Protein AF-A0A6C7H689-F1 (afdb_monomer)

Organism: Escherichia coli (NCBI:txid562)

pLDDT: mean 91.84, std 11.39, range [43.69, 98.88]

Radius of gyration: 20.82 Å; Cα contacts (8 Å, |Δi|>4): 169; chains: 1; bounding box: 45×36×57 Å

Solvent-accessible surface area (backbone atoms only — not comparable to full-atom values): 8988 Å² total; per-residue (Å²): 142,84,80,57,59,48,49,37,59,80,64,59,94,84,29,71,71,56,72,71,43,99,66,85,77,85,86,65,100,48,61,68,52,30,51,35,73,66,22,36,55,54,28,22,53,51,16,34,53,49,37,53,53,37,27,76,72,67,77,40,65,78,100,54,73,74,61,88,84,73,71,84,46,79,34,46,19,37,69,24,36,42,48,33,51,49,25,24,46,47,32,40,40,67,94,47,96,69,71,74,44,51,57,86,62,68,77,41,80,35,74,95,70,44,96,64,87,84,73,85,47,68,69,56,51,54,53,52,51,54,52,52,52,58,54,48,74,74,48,91,50,68,79,74,62,72,81,115

Nearest PDB structures (foldseek):
  6rmr-assembly1_B  TM=9.430E-01  e=1.994E-19  Escherichia coli K-12
  1nt4-assembly2_B  TM=9.427E-01  e=1.994E-19  Escherichia coli
  6rmr-assembly1_A  TM=9.416E-01  e=3.157E-19  Escherichia coli K-12
  3ntl-assembly1_B  TM=9.299E-01  e=5.700E-19  Enterobacter cloacae
  7z3v-assembly1_A  TM=9.386E-01  e=6.637E-10  Escherichia coli

Mean predicted aligned error: 5.9 Å

Foldseek 3Di:
DDDFFDFAALADDPRVVCVVDPDDDDDDPDDHPAQDPVSLVVLLVVLQVVLVVCCVVVLAPPPDARDPPSDAAEFWQENRGLSSSVSSCCSNGPPDDHDHDYDPDHPDGDPVRDPDDPDPDPVVVVVVVVVVVVVVVVDPCPVVPVPD

Secondary structure (DSSP, 8-state):
-----SB--S--SS-HHHHT-SSPPPP-SS-TTSBPHHHHHHHHHHHHHHHHHHHHTTSS-TTSPPPTTS--EE--SSHHHHHHHHHHHHHHSTT----EE--SSTTS--GGG--------HHHHHHHHHHHHHHHTTS--HHHHTT-

Sequence (148 aa):
MSRHNLRAPLANNGSVLEQSTPNQWSEWDVPGGQLTTKGGVLEIYMGHYMREWLAELGMVTSGECPTPDTVYTYANSLQRTVATAQFFITGAFPGCDIPVHHQEKMGTMDPTFNPVITDDSAAFSQKAVQAMEKERSQMQLDEALLQS

InterPro domains:
  IPR000560 Histidine phosphatase superfamily, clade-2 [PF00328] (1-123)
  IPR000560 Histidine phosphatase superfamily, clade-2 [cd07061] (1-104)
  IPR029033 Histidine phosphatase superfamily [G3DSA:3.40.50.1240] (1-148)
  IPR029033 Histidine phosphatase superfamily [SSF53254] (1-143)

Structure (mmCIF, N/CA/C/O backbone):
data_AF-A0A6C7H689-F1
#
_entry.id   AF-A0A6C7H689-F1
#
loop_
_atom_site.group_PDB
_atom_site.id
_atom_site.type_symbol
_atom_site.label_atom_id
_atom_site.label_alt_id
_atom_site.label_comp_id
_atom_site.label_asym_id
_atom_site.label_entity_id
_atom_site.label_seq_id
_atom_site.pdbx_PDB_ins_code
_atom_site.Cartn_x
_atom_site.Cartn_y
_atom_site.Cartn_z
_atom_site.occupancy
_atom_site.B_iso_or_equiv
_atom_site.auth_seq_id
_atom_site.auth_comp_id
_atom_site.auth_asym_id
_atom_site.auth_atom_id
_atom_site.pdbx_PDB_model_num
ATOM 1 N N . MET A 1 1 ? 1.686 -10.166 -1.171 1.00 92.50 1 MET A N 1
ATOM 2 C CA . MET A 1 1 ? 0.771 -9.353 -0.337 1.00 92.50 1 MET A CA 1
ATOM 3 C C . MET A 1 1 ? 1.609 -8.265 0.313 1.00 92.50 1 MET A C 1
ATOM 5 O O . MET A 1 1 ? 2.606 -8.615 0.930 1.00 92.50 1 MET A O 1
ATOM 9 N N . SER A 1 2 ? 1.252 -6.990 0.150 1.00 97.31 2 SER A N 1
ATOM 10 C CA . SER A 1 2 ? 1.967 -5.866 0.764 1.00 97.31 2 SER A CA 1
ATOM 11 C C . SER A 1 2 ? 1.038 -5.025 1.642 1.00 97.31 2 SER A C 1
ATOM 13 O O . SER A 1 2 ? -0.137 -4.837 1.324 1.00 97.31 2 SER A O 1
ATOM 15 N N . ARG A 1 3 ? 1.569 -4.504 2.750 1.00 97.81 3 ARG A N 1
ATOM 16 C CA . ARG A 1 3 ? 0.928 -3.422 3.506 1.00 97.81 3 ARG A CA 1
ATOM 17 C C . ARG A 1 3 ? 1.342 -2.095 2.870 1.00 97.81 3 ARG A C 1
ATOM 19 O O . ARG A 1 3 ? 2.465 -1.962 2.409 1.00 97.81 3 ARG A O 1
ATOM 26 N N . HIS A 1 4 ? 0.468 -1.091 2.914 1.00 97.88 4 HIS A N 1
ATOM 27 C CA . HIS A 1 4 ? 0.862 0.272 2.548 1.00 97.88 4 HIS A CA 1
ATOM 28 C C . HIS A 1 4 ? 2.078 0.751 3.372 1.00 97.88 4 HIS A C 1
ATOM 30 O O . HIS A 1 4 ? 2.226 0.384 4.545 1.00 97.88 4 HIS A O 1
ATOM 36 N N . ASN A 1 5 ? 2.897 1.625 2.789 1.00 98.44 5 ASN A N 1
ATOM 37 C CA . ASN A 1 5 ? 4.074 2.189 3.455 1.00 98.44 5 ASN A CA 1
ATOM 38 C C . ASN A 1 5 ? 3.684 3.340 4.421 1.00 98.44 5 ASN A C 1
ATOM 40 O O . ASN A 1 5 ? 2.521 3.461 4.839 1.00 98.44 5 ASN A O 1
ATOM 44 N N . LEU A 1 6 ? 4.659 4.162 4.823 1.00 98.31 6 LEU A N 1
ATOM 45 C CA . LEU A 1 6 ? 4.535 5.222 5.824 1.00 98.31 6 LEU A CA 1
ATOM 46 C C . LEU A 1 6 ? 3.409 6.209 5.492 1.00 98.31 6 LEU A C 1
ATOM 48 O O . LEU A 1 6 ? 3.413 6.873 4.456 1.00 98.31 6 LEU A O 1
ATOM 52 N N . ARG A 1 7 ? 2.476 6.348 6.432 1.00 97.19 7 ARG A N 1
ATOM 53 C CA . ARG A 1 7 ? 1.309 7.224 6.329 1.00 97.19 7 ARG A CA 1
ATOM 54 C C . ARG A 1 7 ? 1.175 8.113 7.554 1.00 97.19 7 ARG A C 1
ATOM 56 O O . ARG A 1 7 ? 1.631 7.728 8.633 1.00 97.19 7 ARG A O 1
ATOM 63 N N . ALA A 1 8 ? 0.455 9.219 7.404 1.00 95.12 8 ALA A N 1
ATOM 64 C CA . ALA A 1 8 ? -0.007 9.980 8.553 1.00 95.12 8 ALA A CA 1
ATOM 65 C C . ALA A 1 8 ? -0.925 9.110 9.449 1.00 95.12 8 ALA A C 1
ATOM 67 O O . ALA A 1 8 ? -1.604 8.181 8.963 1.00 95.12 8 ALA A O 1
ATOM 68 N N . PRO A 1 9 ? -0.960 9.371 10.768 1.00 91.75 9 PRO A N 1
ATOM 69 C CA . PRO A 1 9 ? -1.911 8.755 11.685 1.00 91.75 9 PRO A CA 1
ATOM 70 C C . PRO A 1 9 ? -3.361 8.909 11.207 1.00 91.75 9 PRO A C 1
ATOM 72 O O . PRO A 1 9 ? -3.692 9.822 10.460 1.00 91.75 9 PRO A O 1
ATOM 75 N N . LEU A 1 10 ? -4.239 8.011 11.660 1.00 82.69 10 LEU A N 1
ATOM 76 C CA . LEU A 1 10 ? -5.699 8.173 11.522 1.00 82.69 10 LEU A CA 1
ATOM 77 C C . LEU A 1 10 ? -6.281 9.007 12.684 1.00 82.69 10 LEU A C 1
ATOM 79 O O . LEU A 1 10 ? -7.486 9.030 12.897 1.00 82.69 10 LEU A O 1
ATOM 83 N N . ALA A 1 11 ? -5.394 9.589 13.490 1.00 66.25 11 ALA A N 1
ATOM 84 C CA . ALA A 1 11 ? -5.651 10.186 14.786 1.00 66.25 11 ALA A CA 1
ATOM 85 C C . ALA A 1 11 ? -5.749 11.704 14.651 1.00 66.25 11 ALA A C 1
ATOM 87 O O . ALA A 1 11 ? -4.811 12.428 14.972 1.00 66.25 11 ALA A O 1
ATOM 88 N N . ASN A 1 12 ? -6.849 12.183 14.091 1.00 64.25 12 ASN A N 1
ATOM 89 C CA . ASN A 1 12 ? -7.087 13.604 13.887 1.00 64.25 12 ASN A C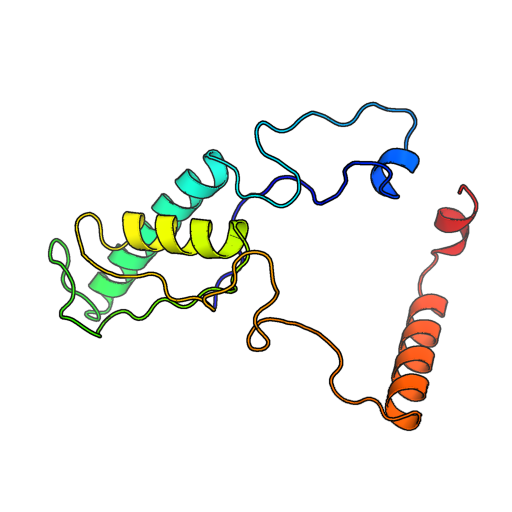A 1
ATOM 90 C C . ASN A 1 12 ? -8.575 13.931 14.081 1.00 64.25 12 ASN A C 1
ATOM 92 O O . ASN A 1 12 ? -9.425 13.052 13.942 1.00 64.25 12 ASN A O 1
ATOM 96 N N . ASN A 1 13 ? -8.875 15.197 14.392 1.00 58.69 13 ASN A N 1
ATOM 97 C CA . ASN A 1 13 ? -10.223 15.779 14.466 1.00 58.69 13 ASN A CA 1
ATOM 98 C C . ASN A 1 13 ? -11.165 15.136 15.506 1.00 58.69 13 ASN A C 1
ATOM 100 O O . ASN A 1 13 ? -12.266 14.696 15.173 1.00 58.69 13 ASN A O 1
ATOM 104 N N . GLY A 1 14 ? -10.755 15.092 16.770 1.00 63.47 14 GLY A N 1
ATOM 105 C CA . GLY A 1 14 ? -11.552 14.601 17.896 1.00 63.47 14 GLY A CA 1
ATOM 106 C C . GLY A 1 14 ? -11.350 13.120 18.217 1.00 63.47 14 GLY A C 1
ATOM 107 O O . GLY A 1 14 ? -12.125 12.551 18.985 1.00 63.47 14 GLY A O 1
ATOM 108 N N . SER A 1 15 ? -10.326 12.479 17.645 1.00 72.62 15 SER A N 1
ATOM 109 C CA . SER A 1 15 ? -10.010 11.074 17.931 1.00 72.62 15 SER A CA 1
ATOM 110 C C . SER A 1 15 ? -9.642 10.855 19.407 1.00 72.62 15 SER A C 1
ATOM 112 O O . SER A 1 15 ? -9.117 11.755 20.058 1.00 72.62 15 SER A O 1
ATOM 114 N N . VAL A 1 16 ? -9.835 9.636 19.925 1.00 78.88 16 VAL A N 1
ATOM 115 C CA . VAL A 1 16 ? -9.443 9.274 21.305 1.00 78.88 16 VAL A CA 1
ATOM 116 C C . VAL A 1 16 ? -7.980 9.624 21.585 1.00 78.88 16 VAL A C 1
ATOM 118 O O . VAL A 1 16 ? -7.665 10.122 22.658 1.00 78.88 16 VAL A O 1
ATOM 121 N N . LEU A 1 17 ? -7.088 9.439 20.607 1.00 75.31 17 LEU A N 1
ATOM 122 C CA . LEU A 1 17 ? -5.665 9.765 20.740 1.00 75.31 17 LEU A CA 1
ATOM 123 C C . LEU A 1 17 ? -5.407 11.260 20.970 1.00 75.31 17 LEU A C 1
ATOM 125 O O . LEU A 1 17 ? -4.512 11.607 21.734 1.00 75.31 17 LEU A O 1
ATOM 129 N N . GLU A 1 18 ? -6.201 12.140 20.360 1.00 76.31 18 GLU A N 1
ATOM 130 C CA . GLU A 1 18 ? -6.128 13.584 20.610 1.00 76.31 18 GLU A CA 1
ATOM 131 C C . GLU A 1 18 ? -6.545 13.920 22.046 1.00 76.31 18 GLU A C 1
ATOM 133 O O . GLU A 1 18 ? -5.920 14.752 22.688 1.00 76.31 18 GLU A O 1
ATOM 138 N N . GLN A 1 19 ? -7.547 13.215 22.574 1.00 82.31 19 GLN A N 1
ATOM 139 C CA . GLN A 1 19 ? -8.067 13.418 23.931 1.00 82.31 19 GLN A CA 1
ATOM 140 C C . GLN A 1 19 ? -7.218 12.735 25.016 1.00 82.31 19 GLN A C 1
ATOM 142 O O . GLN A 1 19 ? -7.331 13.063 26.191 1.00 82.31 19 GLN A O 1
ATOM 147 N N . SER A 1 20 ? -6.356 11.790 24.634 1.00 86.06 20 SER A N 1
ATOM 148 C CA . SER A 1 20 ? -5.581 10.960 25.570 1.00 86.06 20 SER A CA 1
ATOM 149 C C . SER A 1 20 ? -4.389 11.688 26.202 1.00 86.06 20 SER A C 1
ATOM 151 O O . SER A 1 20 ? -3.673 11.110 27.018 1.00 86.06 20 SER A O 1
ATOM 153 N N . THR A 1 21 ? -4.103 12.928 25.804 1.00 83.88 21 THR A N 1
ATOM 154 C CA . THR A 1 21 ? -2.971 13.694 26.327 1.00 83.88 21 THR A CA 1
ATOM 155 C C . THR A 1 21 ? -3.250 15.196 26.267 1.00 83.88 21 THR A C 1
ATOM 157 O O . THR A 1 21 ? -3.866 15.655 25.310 1.00 83.88 21 THR A O 1
ATOM 160 N N . PRO A 1 22 ? -2.772 15.995 27.241 1.00 85.06 22 PRO A N 1
ATOM 161 C CA . PRO A 1 22 ? -2.839 17.455 27.151 1.00 85.06 22 PRO A CA 1
ATOM 162 C C . PRO A 1 22 ? -1.820 18.044 26.157 1.00 85.06 22 PRO A C 1
ATOM 164 O O . PRO A 1 22 ? -1.813 19.253 25.927 1.00 85.06 22 PRO A O 1
ATOM 167 N N . ASN A 1 23 ? -0.922 17.220 25.605 1.00 87.81 23 ASN A N 1
ATOM 168 C CA . ASN A 1 23 ? 0.116 17.660 24.679 1.00 87.81 23 ASN A CA 1
ATOM 169 C C . ASN A 1 23 ? -0.428 17.848 23.258 1.00 87.81 23 ASN A C 1
ATOM 171 O O . ASN A 1 23 ? -1.317 17.128 22.812 1.00 87.81 23 ASN A O 1
ATOM 175 N N . GLN A 1 24 ? 0.181 18.767 22.509 1.00 85.56 24 GLN A N 1
ATOM 176 C CA . GLN A 1 24 ? -0.095 18.913 21.081 1.00 85.56 24 GLN A CA 1
ATOM 177 C C . GLN A 1 24 ? 0.625 17.826 20.277 1.00 85.56 24 GLN A C 1
ATOM 179 O O . GLN A 1 24 ? 1.831 17.616 20.427 1.00 85.56 24 GLN A O 1
ATOM 184 N N . TRP A 1 25 ? -0.115 17.150 19.398 1.00 87.44 25 TRP A N 1
ATOM 185 C CA . TRP A 1 25 ? 0.448 16.198 18.447 1.00 87.44 25 TRP A CA 1
ATOM 186 C C . TRP A 1 25 ? 1.191 16.926 17.327 1.00 87.44 25 TRP A C 1
ATOM 188 O O . TRP A 1 25 ? 0.747 17.967 16.851 1.00 87.44 25 TRP A O 1
ATOM 198 N N . SER A 1 26 ? 2.315 16.361 16.880 1.00 89.44 26 SER A N 1
ATOM 199 C CA . SER A 1 26 ? 3.046 16.903 15.734 1.00 89.44 26 SER A CA 1
ATOM 200 C C . SER A 1 26 ? 2.195 16.856 14.468 1.00 89.44 26 SER A C 1
ATOM 202 O O . SER A 1 26 ? 1.579 15.832 14.157 1.00 89.44 26 SER A O 1
ATOM 204 N N . GLU A 1 27 ? 2.207 17.956 13.722 1.00 90.25 27 GLU A N 1
ATOM 205 C CA . GLU A 1 27 ? 1.523 18.049 12.439 1.00 90.25 27 GLU A CA 1
ATOM 206 C C . GLU A 1 27 ? 2.226 17.211 11.364 1.00 90.25 27 GLU A C 1
ATOM 208 O O . GLU A 1 27 ? 3.445 17.016 11.382 1.00 90.25 27 GLU A O 1
ATOM 213 N N . TRP A 1 28 ? 1.431 16.718 10.416 1.00 93.0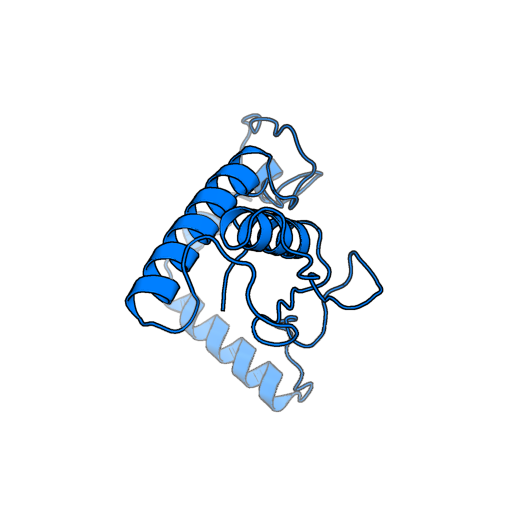0 28 TRP A N 1
ATOM 214 C CA . TRP A 1 28 ? 1.899 16.000 9.234 1.00 93.00 28 TRP A CA 1
ATOM 215 C C . TRP A 1 28 ? 1.605 16.835 7.991 1.00 93.00 28 TRP A C 1
ATOM 217 O O . TRP A 1 28 ? 0.601 17.538 7.922 1.00 93.00 28 TRP A O 1
ATOM 227 N N . ASP A 1 29 ? 2.468 16.718 6.989 1.00 94.50 29 ASP A N 1
ATOM 228 C CA . ASP A 1 29 ? 2.374 17.418 5.704 1.00 94.50 29 ASP A CA 1
ATOM 229 C C . ASP A 1 29 ? 1.260 16.882 4.787 1.00 94.50 29 ASP A C 1
ATOM 231 O O . ASP A 1 29 ? 0.960 17.479 3.753 1.00 94.50 29 ASP A O 1
ATOM 235 N N . VAL A 1 30 ? 0.633 15.765 5.164 1.00 95.38 30 VAL A N 1
ATOM 236 C CA . VAL A 1 30 ? -0.467 15.125 4.436 1.00 95.38 30 VAL A CA 1
ATOM 237 C C . VAL A 1 30 ? -1.673 14.883 5.350 1.00 95.38 30 VAL A C 1
ATOM 239 O O . VAL A 1 30 ? -1.504 14.680 6.557 1.00 95.38 30 VAL A O 1
ATOM 242 N N . PRO A 1 31 ? -2.902 14.833 4.799 1.00 93.19 31 PRO A N 1
ATOM 243 C CA . PRO A 1 31 ? -4.091 14.493 5.573 1.00 93.19 31 PRO A CA 1
ATOM 244 C C . PRO A 1 31 ? -3.996 13.126 6.261 1.00 93.19 31 PRO A C 1
ATOM 246 O O . PRO A 1 31 ? -3.342 12.197 5.775 1.00 93.19 31 PRO A O 1
ATOM 249 N N . GLY A 1 32 ? -4.725 12.978 7.370 1.00 91.50 32 GLY A N 1
ATOM 250 C CA . GLY A 1 32 ? -4.761 11.741 8.149 1.00 91.50 32 GLY A CA 1
ATOM 251 C C . GLY A 1 32 ? -5.046 10.501 7.297 1.00 91.50 32 GLY A C 1
ATOM 252 O O . GLY A 1 32 ? -5.938 10.480 6.447 1.00 91.50 32 GLY A O 1
ATOM 253 N N . GLY A 1 33 ? -4.257 9.450 7.513 1.00 93.06 33 GLY A N 1
ATOM 254 C CA . GLY A 1 33 ? -4.385 8.187 6.791 1.00 93.06 33 GLY A CA 1
ATOM 255 C C . GLY A 1 33 ? -3.867 8.170 5.350 1.00 93.06 33 GLY A C 1
ATOM 256 O O . GLY A 1 33 ? -3.953 7.101 4.733 1.00 93.06 33 GLY A O 1
ATOM 257 N N . GLN A 1 34 ? -3.339 9.277 4.818 1.00 96.94 34 GLN A N 1
ATOM 258 C CA . GLN A 1 34 ? -2.691 9.315 3.503 1.00 96.94 34 GLN A CA 1
ATOM 259 C C . GLN A 1 34 ? -1.209 8.939 3.578 1.00 96.94 34 GLN A C 1
ATOM 261 O O . GLN A 1 34 ? -0.560 9.100 4.615 1.00 96.94 34 GLN A O 1
ATOM 266 N N . LEU A 1 35 ? -0.685 8.404 2.473 1.00 98.38 35 LEU A N 1
ATOM 267 C CA . LEU A 1 35 ? 0.739 8.102 2.327 1.00 98.38 35 LEU A CA 1
ATOM 268 C C . LEU A 1 35 ? 1.556 9.399 2.334 1.00 98.38 35 LEU A C 1
ATOM 270 O O . LEU A 1 35 ? 1.171 10.367 1.682 1.00 98.38 35 LEU A O 1
ATOM 274 N N . THR A 1 36 ? 2.691 9.407 3.030 1.00 98.44 36 THR A N 1
ATOM 275 C CA . THR A 1 36 ? 3.615 10.549 2.995 1.00 98.44 36 THR A CA 1
ATOM 276 C C . THR A 1 36 ? 4.537 10.471 1.779 1.00 98.44 36 THR A C 1
ATOM 278 O O . THR A 1 36 ? 4.783 9.388 1.240 1.00 98.44 36 THR A O 1
ATOM 281 N N . THR A 1 37 ? 5.144 11.597 1.398 1.00 98.38 37 THR A N 1
ATOM 282 C CA . THR A 1 37 ? 6.187 11.630 0.354 1.00 98.38 37 THR A CA 1
ATOM 283 C C . THR A 1 37 ? 7.345 10.688 0.689 1.00 98.38 37 THR A C 1
ATOM 285 O O . THR A 1 37 ? 7.798 9.918 -0.157 1.00 98.38 37 THR A O 1
ATOM 288 N N . LYS A 1 38 ? 7.785 10.672 1.956 1.00 98.56 38 LYS A N 1
ATOM 289 C CA . LYS A 1 38 ? 8.816 9.737 2.428 1.00 98.56 38 LYS A CA 1
ATOM 290 C C . LYS A 1 38 ? 8.365 8.278 2.306 1.00 98.56 38 LYS A C 1
ATOM 292 O O . LYS A 1 38 ? 9.180 7.433 1.954 1.00 98.56 38 LYS A O 1
ATOM 297 N N . GLY A 1 39 ? 7.091 7.984 2.565 1.00 98.69 39 GLY A N 1
ATOM 298 C CA . GLY A 1 39 ? 6.511 6.659 2.339 1.00 98.69 39 GLY A CA 1
ATOM 299 C C . GLY A 1 39 ? 6.609 6.218 0.881 1.00 98.69 39 GLY A C 1
ATOM 300 O O . GLY A 1 39 ? 6.948 5.067 0.628 1.00 98.69 39 GLY A O 1
ATOM 301 N N . GLY A 1 40 ? 6.400 7.137 -0.065 1.00 98.81 40 GLY A N 1
ATOM 302 C CA . GLY A 1 40 ? 6.624 6.880 -1.488 1.00 98.81 40 GLY A CA 1
ATOM 303 C C . GLY A 1 40 ? 8.085 6.575 -1.826 1.00 98.81 40 GLY A C 1
ATOM 304 O O . GLY A 1 40 ? 8.365 5.581 -2.486 1.00 98.81 40 GLY A O 1
ATOM 305 N N . VAL A 1 41 ? 9.030 7.367 -1.308 1.00 98.75 41 VAL A N 1
ATOM 306 C CA . VAL A 1 41 ? 10.476 7.132 -1.512 1.00 98.75 41 VAL A CA 1
ATOM 307 C C . VAL A 1 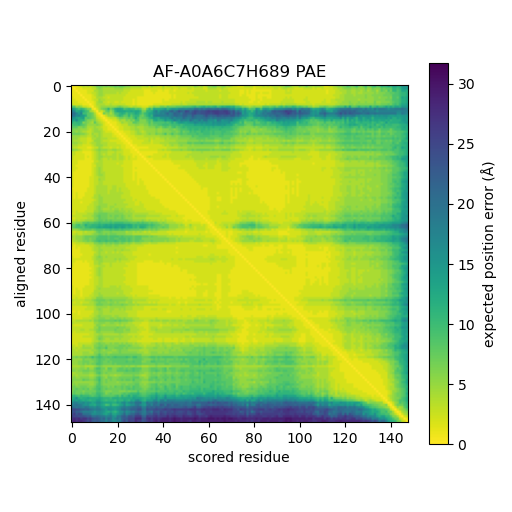41 ? 10.915 5.773 -0.961 1.00 98.75 41 VAL A C 1
ATOM 309 O O . VAL A 1 41 ? 11.635 5.039 -1.633 1.00 98.75 41 VAL A O 1
ATOM 312 N N . LEU A 1 42 ? 10.464 5.416 0.245 1.00 98.81 42 LEU A N 1
ATOM 313 C CA . LEU A 1 42 ? 10.749 4.104 0.831 1.00 98.81 42 LEU A CA 1
ATOM 314 C C . LEU A 1 42 ? 10.196 2.971 -0.040 1.00 98.81 42 LEU A C 1
ATOM 316 O O . LEU A 1 42 ? 10.858 1.952 -0.208 1.00 98.81 42 LEU A O 1
ATOM 320 N N . GLU A 1 43 ? 9.012 3.155 -0.618 1.00 98.88 43 GLU A N 1
ATOM 321 C CA . GLU A 1 43 ? 8.396 2.146 -1.475 1.00 98.88 43 GLU A CA 1
ATOM 322 C C . GLU A 1 43 ? 9.082 2.017 -2.841 1.00 98.88 43 GLU A C 1
ATOM 324 O O . GLU A 1 43 ? 9.174 0.909 -3.363 1.00 98.88 43 GLU A O 1
ATOM 329 N N . ILE A 1 44 ? 9.644 3.100 -3.388 1.00 98.81 44 ILE A N 1
ATOM 330 C CA . ILE A 1 44 ? 10.511 3.025 -4.575 1.00 98.81 44 ILE A CA 1
ATOM 331 C C . ILE A 1 44 ? 11.704 2.107 -4.295 1.00 98.81 44 ILE A C 1
ATOM 333 O O . ILE A 1 44 ? 12.007 1.240 -5.112 1.00 98.81 44 ILE A O 1
ATOM 337 N N . TYR A 1 45 ? 12.362 2.258 -3.139 1.00 98.75 45 TYR A N 1
ATOM 338 C CA . TYR A 1 45 ? 13.482 1.387 -2.771 1.00 98.75 45 TYR A CA 1
ATOM 339 C C . TYR A 1 45 ? 13.050 -0.071 -2.617 1.00 98.75 45 TYR A C 1
ATOM 341 O O . TYR A 1 45 ? 13.756 -0.964 -3.081 1.00 98.75 45 TYR A O 1
ATOM 349 N N . MET A 1 46 ? 11.874 -0.317 -2.031 1.00 98.81 46 MET A N 1
ATOM 350 C CA . MET A 1 46 ? 11.310 -1.667 -1.956 1.00 98.81 46 MET A CA 1
ATOM 351 C C . MET A 1 46 ? 11.030 -2.247 -3.347 1.00 98.81 46 MET A C 1
ATOM 353 O O . MET A 1 46 ? 11.370 -3.399 -3.601 1.00 98.81 46 MET A O 1
ATOM 357 N N . GLY A 1 47 ? 10.454 -1.457 -4.257 1.00 98.44 47 GLY A N 1
ATOM 358 C CA . GLY A 1 47 ? 10.218 -1.857 -5.644 1.00 98.44 47 GLY A CA 1
ATOM 359 C C . GLY A 1 47 ? 11.516 -2.197 -6.374 1.00 98.44 47 GLY A C 1
ATOM 360 O O . GLY A 1 47 ? 11.620 -3.257 -6.988 1.00 98.44 47 GLY A O 1
ATOM 361 N N . HIS A 1 48 ? 12.528 -1.340 -6.248 1.00 98.44 48 HIS A N 1
ATOM 362 C CA . HIS A 1 48 ? 13.840 -1.551 -6.855 1.00 98.44 48 HIS A CA 1
ATOM 363 C C . HIS A 1 48 ? 14.506 -2.838 -6.350 1.00 98.44 48 HIS A C 1
ATOM 365 O O . HIS A 1 48 ? 14.888 -3.681 -7.158 1.00 98.44 48 HIS A O 1
ATOM 371 N N . TYR A 1 49 ? 14.543 -3.041 -5.029 1.00 98.38 49 TYR A N 1
ATOM 372 C CA . TYR A 1 49 ? 15.055 -4.276 -4.432 1.00 98.38 49 TYR A CA 1
ATOM 373 C C . TYR A 1 49 ? 14.315 -5.515 -4.956 1.00 98.38 49 TYR A C 1
ATOM 375 O O . TYR A 1 49 ? 14.933 -6.500 -5.359 1.00 98.38 49 TYR A O 1
ATOM 383 N N . MET A 1 50 ? 12.980 -5.459 -5.002 1.00 98.25 50 MET A N 1
ATOM 384 C CA . MET A 1 50 ? 12.178 -6.568 -5.514 1.00 98.25 50 MET A CA 1
ATOM 385 C C . MET A 1 50 ? 12.463 -6.845 -6.990 1.00 98.25 50 MET A C 1
ATOM 387 O O . MET A 1 50 ? 12.491 -8.007 -7.387 1.00 98.25 50 MET A O 1
ATOM 391 N N . ARG A 1 51 ? 12.707 -5.815 -7.806 1.00 97.88 51 ARG A N 1
ATOM 392 C CA . ARG A 1 51 ? 13.097 -5.991 -9.208 1.00 97.88 51 ARG A CA 1
ATOM 393 C C . ARG A 1 51 ? 14.427 -6.720 -9.348 1.00 97.88 51 ARG A C 1
ATOM 395 O O . ARG A 1 51 ? 14.507 -7.636 -10.164 1.00 97.88 51 ARG A O 1
ATOM 402 N N . GLU A 1 52 ? 15.442 -6.320 -8.588 1.00 98.00 52 GLU A N 1
ATOM 403 C CA . GLU A 1 52 ? 16.748 -6.987 -8.612 1.00 98.00 52 GLU A CA 1
ATOM 404 C C . GLU A 1 52 ? 16.604 -8.458 -8.221 1.00 98.00 52 GLU A C 1
ATOM 406 O O . GLU A 1 52 ? 17.022 -9.341 -8.968 1.00 98.00 52 GLU A O 1
ATOM 411 N N . TRP A 1 53 ? 15.890 -8.727 -7.128 1.00 98.12 53 TRP A N 1
ATOM 412 C CA . TRP A 1 53 ? 15.657 -10.088 -6.657 1.00 98.12 53 TRP A CA 1
ATOM 413 C C . TRP A 1 53 ? 14.876 -10.954 -7.663 1.00 98.12 53 TRP A C 1
ATOM 415 O O . TRP A 1 53 ? 15.234 -12.104 -7.916 1.00 98.12 53 TRP A O 1
ATOM 425 N N . LEU A 1 54 ? 13.831 -10.411 -8.298 1.00 97.69 54 LEU A N 1
ATOM 426 C CA . LEU A 1 54 ? 13.089 -11.123 -9.346 1.00 97.69 54 LEU A CA 1
ATOM 427 C C . LEU A 1 54 ? 13.962 -11.410 -10.578 1.00 97.69 54 LEU A C 1
ATOM 429 O O . LEU A 1 54 ? 13.779 -12.447 -11.220 1.00 97.69 54 LEU A O 1
ATOM 433 N N . ALA A 1 55 ? 14.899 -10.516 -10.908 1.00 97.00 55 ALA A N 1
ATOM 434 C CA . ALA A 1 55 ? 15.828 -10.717 -12.013 1.00 97.00 55 ALA A CA 1
ATOM 435 C C . ALA A 1 55 ? 16.876 -11.794 -11.703 1.00 97.00 55 ALA A C 1
ATOM 437 O O . ALA A 1 55 ? 17.155 -12.631 -12.559 1.00 97.00 55 ALA A O 1
ATOM 438 N N . GLU A 1 56 ? 17.392 -11.838 -10.472 1.00 97.44 56 GLU A N 1
ATOM 439 C CA . GLU A 1 56 ? 18.281 -12.913 -10.006 1.00 97.44 56 GLU A CA 1
ATOM 440 C C . GLU A 1 56 ? 17.616 -14.293 -10.092 1.00 97.4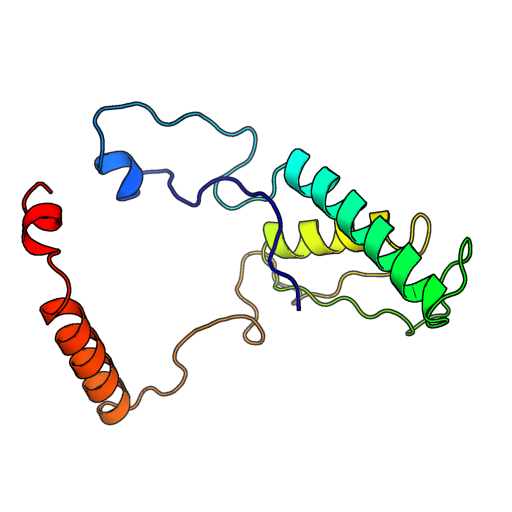4 56 GLU A C 1
ATOM 442 O O . GLU A 1 56 ? 18.262 -15.281 -10.440 1.00 97.44 56 GLU A O 1
ATOM 447 N N . LEU A 1 57 ? 16.309 -14.359 -9.826 1.00 97.69 57 LEU A N 1
ATOM 448 C CA . LEU A 1 57 ? 15.513 -15.582 -9.955 1.00 97.69 57 LEU A CA 1
ATOM 449 C C . LEU A 1 57 ? 15.109 -15.908 -11.403 1.00 97.69 57 LEU A C 1
ATOM 451 O O . LEU A 1 57 ? 14.454 -16.925 -11.635 1.00 97.69 57 LEU A O 1
ATOM 455 N N . GLY A 1 58 ? 15.462 -15.062 -12.375 1.00 96.19 58 GLY A N 1
ATOM 456 C CA . GLY A 1 58 ? 15.104 -15.238 -13.783 1.00 96.19 58 GLY A CA 1
ATOM 457 C C . GLY A 1 58 ? 13.615 -15.039 -14.086 1.00 96.19 58 GLY A C 1
ATOM 458 O O . GLY A 1 58 ? 13.153 -15.468 -15.141 1.00 96.19 58 GLY A O 1
ATOM 459 N N . MET A 1 59 ? 12.852 -14.408 -13.184 1.00 96.12 59 MET A N 1
ATOM 460 C CA . MET A 1 59 ? 11.427 -14.118 -13.404 1.00 96.12 59 MET A CA 1
ATOM 461 C C . MET A 1 59 ? 11.204 -12.894 -14.296 1.00 96.12 59 MET A C 1
ATOM 463 O O . MET A 1 59 ? 10.168 -12.786 -14.948 1.00 96.12 59 MET A O 1
ATOM 467 N N . VAL A 1 60 ? 12.162 -11.967 -14.320 1.00 95.94 60 VAL A N 1
ATOM 468 C CA . VAL A 1 60 ? 12.158 -10.781 -15.185 1.00 95.94 60 VAL A CA 1
ATOM 469 C C . VAL A 1 60 ? 13.571 -10.510 -15.696 1.00 95.94 60 VAL A C 1
ATOM 471 O O . VAL A 1 60 ? 14.549 -10.822 -15.025 1.00 95.94 60 VAL A O 1
ATOM 474 N N . THR A 1 61 ? 13.705 -9.888 -16.863 1.00 93.62 61 THR A N 1
ATOM 475 C CA . THR A 1 61 ? 15.015 -9.455 -17.372 1.00 93.62 61 THR A CA 1
ATOM 476 C C . THR A 1 61 ? 15.411 -8.134 -16.722 1.00 93.62 61 THR A C 1
ATOM 478 O O . THR A 1 61 ? 14.572 -7.249 -16.566 1.00 93.62 61 THR A O 1
ATOM 481 N N . SER A 1 62 ? 16.673 -7.952 -16.331 1.00 90.31 62 SER A N 1
ATOM 482 C CA . SER A 1 62 ? 17.154 -6.656 -15.828 1.00 90.31 62 SER A CA 1
ATOM 483 C C . SER A 1 62 ? 17.248 -5.620 -16.958 1.00 90.31 62 SER A C 1
ATOM 485 O O . SER A 1 62 ? 17.628 -5.957 -18.073 1.00 90.31 62 SER A O 1
ATOM 487 N N . GLY A 1 63 ? 16.890 -4.362 -16.685 1.00 88.75 63 GLY A N 1
ATOM 488 C CA . GLY A 1 63 ? 16.992 -3.252 -17.647 1.00 88.75 63 GLY A CA 1
ATOM 489 C C . GLY A 1 63 ? 15.900 -3.173 -18.724 1.00 88.75 63 GLY A C 1
ATOM 490 O O . GLY A 1 63 ? 15.833 -2.174 -19.431 1.00 88.75 63 GLY A O 1
ATOM 491 N N . GLU A 1 64 ? 15.017 -4.168 -18.827 1.00 94.69 64 GLU A N 1
ATOM 492 C CA . GLU A 1 64 ? 13.926 -4.201 -19.813 1.00 94.69 64 GLU A CA 1
ATOM 493 C C . GLU A 1 64 ? 12.551 -4.146 -19.141 1.00 94.69 64 GLU A C 1
ATOM 495 O O . GLU A 1 64 ? 12.387 -4.560 -17.992 1.00 94.69 64 GLU A O 1
ATOM 500 N N . CYS A 1 65 ? 11.533 -3.644 -19.837 1.00 97.19 65 CYS A N 1
ATOM 501 C CA . CYS A 1 65 ? 10.169 -3.778 -19.336 1.00 97.19 65 CYS A CA 1
ATOM 502 C C . CYS A 1 65 ? 9.698 -5.230 -19.471 1.00 97.19 65 CYS A C 1
ATOM 504 O O . CYS A 1 65 ? 9.985 -5.864 -20.489 1.00 97.19 65 CYS A O 1
ATOM 506 N N . PRO A 1 66 ? 8.975 -5.770 -18.474 1.00 96.25 66 PRO A N 1
ATOM 507 C CA . PRO A 1 66 ? 8.380 -7.088 -18.610 1.00 96.25 66 PRO A CA 1
ATOM 508 C C . PRO A 1 66 ? 7.354 -7.077 -19.751 1.00 96.25 66 PRO A C 1
ATOM 510 O O . PRO A 1 66 ? 6.765 -6.038 -20.061 1.00 96.25 66 PRO A O 1
ATOM 513 N N 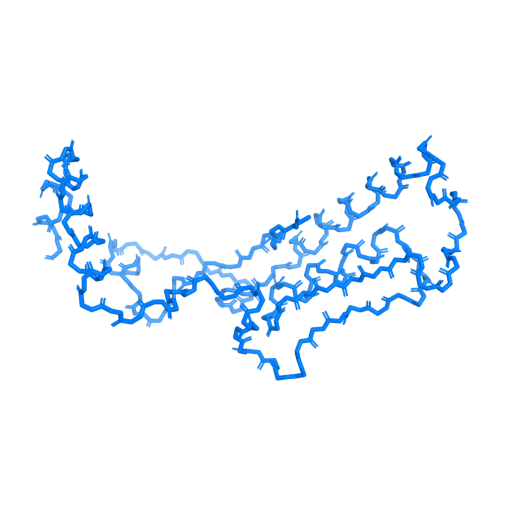. THR A 1 67 ? 7.118 -8.232 -20.373 1.00 94.06 67 THR A N 1
ATOM 514 C CA . THR A 1 67 ? 6.065 -8.358 -21.388 1.00 94.06 67 THR A CA 1
ATOM 515 C C . THR A 1 67 ? 4.693 -8.051 -20.776 1.00 94.06 67 THR A C 1
ATOM 517 O O . THR A 1 67 ? 4.528 -8.236 -19.560 1.00 94.06 67 THR A O 1
ATOM 520 N N . PRO A 1 68 ? 3.697 -7.624 -21.579 1.00 92.25 68 PRO A N 1
ATOM 521 C CA . PRO A 1 68 ? 2.332 -7.429 -21.092 1.00 92.25 68 PRO A CA 1
ATOM 522 C C . PRO A 1 68 ? 1.843 -8.627 -20.266 1.00 92.25 68 PRO A C 1
ATOM 524 O O . PRO A 1 68 ? 2.244 -9.763 -20.516 1.00 92.25 68 PRO A O 1
ATOM 527 N N . ASP A 1 69 ? 1.027 -8.354 -19.250 1.00 91.69 69 ASP A N 1
ATOM 528 C CA . ASP A 1 69 ? 0.415 -9.338 -18.341 1.00 91.69 69 ASP A CA 1
ATOM 529 C C . ASP A 1 69 ? 1.367 -10.130 -17.419 1.00 91.69 69 ASP A C 1
ATOM 531 O O . ASP A 1 69 ? 0.907 -10.884 -16.563 1.00 91.69 69 ASP A O 1
ATOM 535 N N . THR A 1 70 ? 2.686 -9.918 -17.498 1.00 95.75 70 THR A N 1
ATOM 536 C CA . THR A 1 70 ? 3.657 -10.532 -16.561 1.00 95.75 70 THR A CA 1
ATOM 537 C C . THR A 1 70 ? 3.485 -10.015 -15.134 1.00 95.75 70 THR A C 1
ATOM 539 O O . THR A 1 70 ? 3.697 -10.738 -14.161 1.00 95.75 70 THR A O 1
ATOM 542 N N . VAL A 1 71 ? 3.135 -8.734 -15.006 1.00 97.56 71 VAL A N 1
ATOM 543 C CA . VAL A 1 71 ? 2.984 -8.044 -13.727 1.00 97.56 71 VAL A CA 1
ATOM 544 C C . VAL A 1 71 ? 1.560 -7.530 -13.631 1.00 97.56 71 VAL A C 1
ATOM 546 O O . VAL A 1 71 ? 1.152 -6.663 -14.398 1.00 97.56 71 VAL A O 1
ATOM 549 N N . TYR A 1 72 ? 0.823 -8.040 -12.650 1.00 98.06 72 TYR A N 1
ATOM 550 C CA . TYR A 1 72 ? -0.507 -7.558 -12.309 1.00 98.06 72 TYR A CA 1
ATOM 551 C C . TYR A 1 72 ? -0.486 -6.954 -10.909 1.00 98.06 72 TYR A C 1
ATOM 553 O O . TYR A 1 72 ? -0.139 -7.626 -9.934 1.00 98.06 72 TYR A O 1
ATOM 561 N N . THR A 1 73 ? -0.871 -5.683 -10.806 1.00 98.12 73 THR A N 1
ATOM 562 C CA . THR A 1 73 ? -0.887 -4.959 -9.532 1.00 98.12 73 THR A CA 1
ATOM 563 C C . THR A 1 73 ? -2.308 -4.608 -9.159 1.00 98.12 73 THR A C 1
ATOM 565 O O . THR A 1 73 ? -2.982 -3.901 -9.900 1.00 98.12 73 THR A O 1
ATOM 568 N N . TYR A 1 74 ? -2.752 -5.056 -7.989 1.00 98.69 74 TYR A N 1
ATOM 569 C CA . TYR A 1 74 ? -4.088 -4.772 -7.484 1.00 98.69 74 TYR A CA 1
ATOM 570 C C . TYR A 1 74 ? -4.020 -4.234 -6.061 1.00 98.69 74 TYR A C 1
ATOM 572 O O . TYR A 1 74 ? -3.397 -4.832 -5.180 1.00 98.69 74 TYR A O 1
ATOM 580 N N . ALA A 1 75 ? -4.653 -3.087 -5.852 1.00 98.69 75 ALA A N 1
ATOM 581 C CA . ALA A 1 75 ? -4.711 -2.399 -4.580 1.00 98.69 75 ALA A CA 1
ATOM 582 C C . ALA A 1 75 ? -6.165 -2.159 -4.168 1.00 98.69 75 ALA A C 1
ATOM 584 O O . ALA A 1 75 ? -7.059 -1.988 -4.994 1.00 98.69 75 ALA A O 1
ATOM 585 N N . ASN A 1 76 ? -6.387 -2.067 -2.859 1.00 98.12 76 ASN A N 1
ATOM 586 C CA . ASN A 1 76 ? -7.612 -1.483 -2.327 1.00 98.12 76 ASN A CA 1
ATOM 587 C C . ASN A 1 76 ? -7.746 -0.018 -2.789 1.00 98.12 76 ASN A C 1
ATOM 589 O O . ASN A 1 76 ? -6.735 0.660 -2.992 1.00 98.12 76 ASN A O 1
ATOM 593 N N . SER A 1 77 ? -8.964 0.516 -2.851 1.00 97.75 77 SER A N 1
ATOM 594 C CA . SER A 1 77 ? -9.247 1.865 -3.373 1.00 97.75 77 SER A CA 1
ATOM 595 C C . SER A 1 77 ? -9.106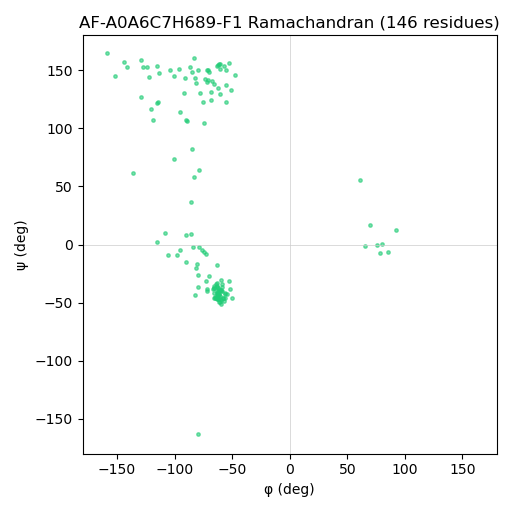 2.979 -2.335 1.00 97.75 77 SER A C 1
ATOM 597 O O . SER A 1 77 ? -9.853 3.957 -2.334 1.00 97.75 77 SER A O 1
ATOM 599 N N . LEU A 1 78 ? -8.133 2.861 -1.433 1.00 97.56 78 LEU A N 1
ATOM 600 C CA . LEU A 1 78 ? -7.738 3.950 -0.545 1.00 97.56 78 LEU A CA 1
ATOM 601 C C . LEU A 1 78 ? -6.470 4.617 -1.072 1.00 97.56 78 LEU A C 1
ATOM 603 O O . LEU A 1 78 ? -5.579 3.945 -1.586 1.00 97.56 78 LEU A O 1
ATOM 607 N N . GLN A 1 79 ? -6.352 5.937 -0.887 1.00 98.06 79 GLN A N 1
ATOM 608 C CA . GLN A 1 79 ? -5.210 6.709 -1.398 1.00 98.06 79 GLN A CA 1
ATOM 609 C C . GLN A 1 79 ? -3.874 6.069 -1.008 1.00 98.06 79 GLN A C 1
ATOM 611 O O . GLN A 1 79 ? -3.022 5.861 -1.863 1.00 98.06 79 GLN A O 1
ATOM 616 N N . ARG A 1 80 ? -3.722 5.671 0.261 1.00 98.31 80 ARG A N 1
ATOM 617 C CA . ARG A 1 80 ? -2.473 5.086 0.757 1.00 98.31 80 ARG A CA 1
ATOM 618 C C . ARG A 1 80 ? -2.094 3.762 0.093 1.00 98.31 80 ARG A C 1
ATOM 620 O O . ARG A 1 80 ? -0.911 3.491 -0.044 1.00 98.31 80 ARG A O 1
ATOM 627 N N . THR A 1 81 ? -3.063 2.933 -0.297 1.00 98.44 81 THR A N 1
ATOM 628 C CA . THR A 1 81 ? -2.792 1.628 -0.921 1.00 98.44 81 THR A CA 1
ATOM 629 C C . THR A 1 81 ? -2.505 1.777 -2.406 1.00 98.44 81 THR A C 1
ATOM 631 O O . THR A 1 81 ? -1.534 1.195 -2.883 1.00 98.44 81 THR A O 1
ATOM 634 N N . VAL A 1 82 ? -3.279 2.607 -3.114 1.00 98.62 82 VAL A N 1
ATOM 635 C CA . VAL A 1 82 ? -3.028 2.909 -4.532 1.00 98.62 82 VAL A CA 1
ATOM 636 C C . VAL A 1 82 ? -1.688 3.630 -4.705 1.00 98.62 82 VAL A C 1
ATOM 638 O O . VAL A 1 82 ? -0.884 3.215 -5.533 1.00 98.62 82 VAL A O 1
ATOM 641 N N . ALA A 1 83 ? -1.393 4.639 -3.877 1.00 98.69 83 ALA A N 1
ATOM 642 C CA . ALA A 1 83 ? -0.129 5.373 -3.948 1.00 98.69 83 ALA A CA 1
ATOM 643 C C . ALA A 1 83 ? 1.081 4.471 -3.658 1.00 98.69 83 ALA A C 1
ATOM 645 O O . ALA A 1 83 ? 2.066 4.525 -4.387 1.00 98.69 83 ALA A O 1
ATOM 646 N N . THR A 1 84 ? 1.013 3.597 -2.641 1.00 98.81 84 THR A N 1
ATOM 647 C CA . THR A 1 84 ? 2.073 2.602 -2.399 1.00 98.81 84 THR A CA 1
ATOM 648 C C . THR A 1 84 ? 2.282 1.721 -3.630 1.00 98.81 84 THR A C 1
ATOM 650 O O . THR A 1 84 ? 3.411 1.584 -4.083 1.00 98.81 84 THR A O 1
ATOM 653 N N . ALA A 1 85 ? 1.217 1.176 -4.221 1.00 98.75 85 ALA A N 1
ATOM 654 C CA . ALA A 1 85 ? 1.341 0.343 -5.414 1.00 98.75 85 ALA A CA 1
ATOM 655 C C . ALA A 1 85 ? 1.980 1.095 -6.600 1.00 98.75 85 ALA A C 1
ATOM 657 O O . ALA A 1 85 ? 2.834 0.541 -7.288 1.00 98.75 85 ALA A O 1
ATOM 658 N N . GLN A 1 86 ? 1.632 2.370 -6.800 1.00 98.81 86 GLN A N 1
ATOM 659 C CA . GLN A 1 86 ? 2.232 3.212 -7.842 1.00 98.81 86 GLN A CA 1
ATOM 660 C C . GLN A 1 86 ? 3.734 3.426 -7.614 1.00 98.81 86 GLN A C 1
ATOM 662 O O . GLN A 1 86 ? 4.525 3.260 -8.544 1.00 98.81 86 GLN A O 1
ATOM 667 N N . PHE A 1 87 ? 4.146 3.753 -6.385 1.00 98.88 87 PHE A N 1
ATOM 668 C CA . PHE A 1 87 ? 5.563 3.923 -6.054 1.00 98.88 87 PHE A CA 1
ATOM 669 C C . PHE A 1 87 ? 6.348 2.612 -6.148 1.00 98.88 87 PHE A C 1
ATOM 671 O O . PHE A 1 87 ? 7.467 2.619 -6.659 1.00 98.88 87 PHE A O 1
ATOM 678 N N . PHE A 1 88 ? 5.749 1.493 -5.735 1.00 98.81 88 PHE A N 1
ATOM 679 C CA . PHE A 1 88 ? 6.347 0.168 -5.871 1.00 98.81 88 PHE A CA 1
ATOM 680 C C . PHE A 1 88 ? 6.629 -0.160 -7.339 1.00 98.81 88 PHE A C 1
ATOM 682 O O . PHE A 1 88 ? 7.756 -0.498 -7.693 1.00 98.81 88 PHE A O 1
ATOM 689 N N . ILE A 1 89 ? 5.626 -0.008 -8.208 1.00 98.50 89 ILE A N 1
ATOM 690 C CA . ILE A 1 89 ? 5.763 -0.290 -9.640 1.00 98.50 89 ILE A CA 1
ATOM 691 C C . ILE A 1 89 ? 6.728 0.678 -10.317 1.00 98.50 89 ILE A C 1
ATOM 693 O O . ILE A 1 89 ? 7.543 0.244 -11.124 1.00 98.50 89 ILE A O 1
ATOM 697 N N . THR A 1 90 ? 6.723 1.951 -9.926 1.00 98.44 90 THR A N 1
ATOM 698 C CA . THR A 1 90 ? 7.694 2.932 -10.428 1.00 98.44 90 THR A CA 1
ATOM 699 C C . THR A 1 90 ? 9.129 2.559 -10.041 1.00 98.44 90 THR A C 1
ATOM 701 O O . THR A 1 90 ? 10.033 2.691 -10.861 1.00 98.44 90 THR A O 1
ATOM 704 N N . GLY A 1 91 ? 9.352 2.073 -8.814 1.00 98.12 91 GLY A N 1
ATOM 705 C CA . GLY A 1 91 ? 10.669 1.612 -8.367 1.00 98.12 91 GLY A CA 1
ATOM 706 C C . GLY A 1 91 ? 11.104 0.290 -9.003 1.00 98.12 91 GLY A C 1
ATOM 707 O O . GLY A 1 91 ? 12.273 0.125 -9.342 1.00 98.12 91 GLY A O 1
ATOM 708 N N . ALA A 1 92 ? 10.170 -0.643 -9.194 1.00 98.06 92 ALA A N 1
ATOM 709 C CA . ALA A 1 92 ? 10.453 -1.966 -9.746 1.00 98.06 92 ALA A CA 1
ATOM 710 C C . ALA A 1 92 ? 10.594 -1.969 -11.279 1.00 98.06 92 ALA A C 1
ATOM 712 O O . ALA A 1 92 ? 11.407 -2.702 -11.849 1.00 98.06 92 ALA A O 1
ATOM 713 N N . PHE A 1 93 ? 9.804 -1.158 -11.975 1.00 97.81 93 PHE A N 1
ATOM 714 C CA . PHE A 1 93 ? 9.694 -1.149 -13.433 1.00 97.81 93 PHE A CA 1
ATOM 715 C C . PHE A 1 93 ? 9.683 0.295 -13.966 1.00 97.81 93 PHE A C 1
ATOM 717 O O . PHE A 1 93 ? 8.702 0.730 -14.573 1.00 97.81 93 PHE A O 1
ATOM 724 N N . PRO A 1 94 ? 10.760 1.069 -13.732 1.00 97.50 94 PRO A N 1
ATOM 725 C CA . PRO A 1 94 ? 10.811 2.472 -14.126 1.00 97.50 94 PRO A CA 1
ATOM 726 C C . PRO A 1 94 ? 10.663 2.627 -15.644 1.00 97.50 94 PRO A C 1
ATOM 728 O O . PRO A 1 94 ? 11.370 1.984 -16.416 1.00 97.50 94 PRO A O 1
ATOM 731 N N . GLY A 1 95 ? 9.747 3.502 -16.069 1.00 96.25 95 GLY A N 1
ATOM 732 C CA . GLY A 1 95 ? 9.463 3.768 -17.485 1.00 96.25 95 GLY A CA 1
ATOM 733 C C . GLY A 1 95 ? 8.556 2.740 -18.173 1.00 96.25 95 GLY A C 1
ATOM 734 O O . GLY A 1 95 ? 8.259 2.907 -19.353 1.00 96.25 95 GLY A O 1
ATOM 735 N N . CYS A 1 96 ? 8.099 1.710 -17.459 1.00 97.38 96 CYS A N 1
ATOM 736 C CA . CYS A 1 96 ? 7.195 0.700 -17.998 1.00 97.38 96 CYS A CA 1
ATOM 737 C C . CYS A 1 96 ? 5.729 1.078 -17.775 1.00 97.38 96 CYS A C 1
ATOM 739 O O . CYS A 1 96 ? 5.365 1.607 -16.725 1.00 97.38 96 CYS A O 1
ATOM 741 N N . ASP A 1 97 ? 4.881 0.756 -18.750 1.00 96.00 97 ASP A N 1
ATOM 742 C CA . ASP A 1 97 ? 3.436 0.968 -18.660 1.00 96.00 97 ASP A CA 1
ATOM 743 C C . ASP A 1 97 ? 2.769 -0.212 -17.937 1.00 96.00 97 ASP A C 1
ATOM 745 O O . ASP A 1 97 ? 2.312 -1.174 -18.553 1.00 96.00 97 ASP A O 1
ATOM 749 N N . ILE A 1 98 ? 2.804 -0.177 -16.602 1.00 97.62 98 ILE A N 1
ATOM 750 C CA . ILE A 1 98 ? 2.188 -1.193 -15.742 1.00 97.62 98 ILE A CA 1
ATOM 751 C C . ILE A 1 98 ? 1.120 -0.507 -14.881 1.00 97.62 98 ILE A C 1
ATOM 753 O O . ILE A 1 98 ? 1.462 0.231 -13.949 1.00 97.62 98 ILE A O 1
ATOM 757 N N . PRO A 1 99 ? -0.174 -0.731 -15.159 1.00 97.38 99 PRO A N 1
ATOM 758 C CA . PRO A 1 99 ? -1.243 -0.086 -14.417 1.00 97.38 99 PRO A CA 1
ATOM 759 C C . PRO A 1 99 ? -1.381 -0.653 -12.999 1.00 97.38 99 PRO A C 1
ATOM 761 O O . PRO A 1 99 ? -1.149 -1.834 -12.729 1.00 97.38 99 PRO A O 1
ATOM 764 N N . VAL A 1 100 ? -1.835 0.204 -12.084 1.00 98.38 100 VAL A N 1
ATOM 765 C CA . VAL A 1 100 ? -2.334 -0.212 -10.771 1.00 98.38 100 VAL A CA 1
ATOM 766 C C . VAL A 1 100 ? -3.844 -0.340 -10.861 1.00 98.38 100 VAL A C 1
ATOM 768 O O . VAL A 1 100 ? -4.552 0.653 -11.023 1.00 98.38 100 VAL A O 1
ATOM 771 N N . HIS A 1 101 ? -4.343 -1.562 -10.726 1.00 98.50 101 HIS A N 1
ATOM 772 C CA . HIS A 1 101 ? -5.769 -1.833 -10.677 1.00 98.50 101 HIS A CA 1
ATOM 773 C C . HIS A 1 101 ? -6.307 -1.588 -9.267 1.00 98.50 101 HIS A C 1
ATOM 775 O O . HIS A 1 101 ? -5.656 -1.886 -8.264 1.00 98.50 101 HIS A O 1
ATOM 781 N N . HIS A 1 102 ? -7.523 -1.066 -9.190 1.00 98.44 102 HIS A N 1
ATOM 782 C CA . HIS A 1 102 ? -8.310 -0.949 -7.970 1.00 98.44 102 HIS A CA 1
ATOM 783 C C . HIS A 1 102 ? -9.788 -0.816 -8.354 1.00 98.44 102 HIS A C 1
ATOM 785 O O . HIS A 1 102 ? -10.112 -0.520 -9.506 1.00 98.44 102 HIS A O 1
ATOM 791 N N . GLN A 1 103 ? -10.695 -1.005 -7.396 1.00 97.56 103 GLN A N 1
ATOM 792 C CA . GLN A 1 103 ? -12.113 -0.687 -7.582 1.00 97.56 103 GLN A CA 1
ATOM 793 C C . GLN A 1 103 ? -12.263 0.781 -8.021 1.00 97.56 103 GLN A C 1
ATOM 795 O O . GLN A 1 103 ? -11.609 1.652 -7.440 1.00 97.56 103 GLN A O 1
ATOM 800 N N . GLU A 1 104 ? -13.135 1.064 -8.992 1.00 94.69 104 GLU A N 1
ATOM 801 C CA . GLU A 1 104 ? -13.287 2.396 -9.605 1.00 94.69 104 GLU A CA 1
ATOM 802 C C . GLU A 1 104 ? -13.542 3.500 -8.566 1.00 94.69 104 GLU A C 1
ATOM 804 O O . GLU A 1 104 ? -12.935 4.572 -8.601 1.00 94.69 104 GLU A O 1
ATOM 809 N N . LYS A 1 105 ? -14.401 3.214 -7.582 1.00 96.25 105 LYS A N 1
ATOM 810 C CA . LYS A 1 105 ? -14.732 4.163 -6.522 1.00 96.25 105 LYS A CA 1
ATOM 811 C C . LYS A 1 105 ? -13.585 4.296 -5.517 1.00 96.25 105 LYS A C 1
ATOM 813 O O . LYS A 1 105 ? -13.394 3.456 -4.639 1.00 96.25 105 LYS A O 1
ATOM 818 N N . MET A 1 106 ? -12.852 5.401 -5.609 1.00 97.25 106 MET A N 1
ATOM 819 C CA . MET A 1 106 ? -11.856 5.783 -4.608 1.00 97.25 106 MET A CA 1
ATOM 820 C C . MET A 1 106 ? -12.498 6.207 -3.280 1.00 97.25 106 MET A C 1
ATOM 822 O O . MET A 1 106 ? -13.594 6.766 -3.236 1.00 97.25 106 MET A O 1
ATOM 826 N N . GLY A 1 107 ? -11.785 5.953 -2.183 1.00 94.56 107 GLY A N 1
ATOM 827 C CA . GLY A 1 107 ? -12.198 6.284 -0.817 1.00 94.56 107 GLY A CA 1
ATOM 828 C C . GLY A 1 107 ? -13.082 5.231 -0.145 1.00 94.56 107 GLY A C 1
ATOM 829 O O . GLY A 1 107 ? -13.339 5.344 1.051 1.00 94.56 107 GLY A O 1
ATOM 830 N N . THR A 1 108 ? -13.512 4.194 -0.868 1.00 94.19 108 THR A N 1
ATOM 831 C CA . THR A 1 108 ? -14.256 3.058 -0.305 1.00 94.19 108 THR A CA 1
ATOM 832 C C . THR A 1 108 ? -13.375 1.824 -0.164 1.00 94.19 108 THR A C 1
ATOM 834 O O . THR A 1 108 ? -1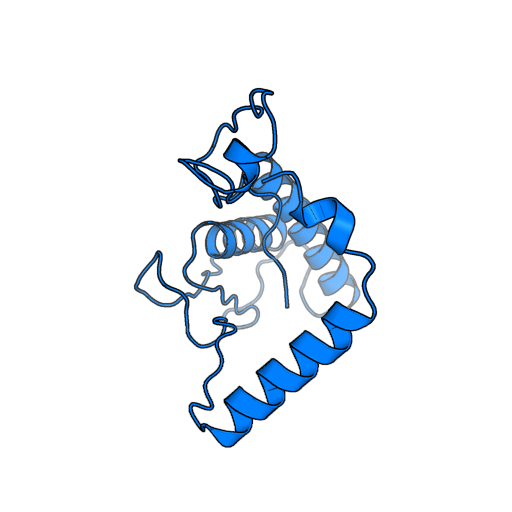2.424 1.634 -0.917 1.00 94.19 108 THR A O 1
ATOM 837 N N . MET A 1 109 ? -13.681 0.982 0.825 1.00 93.75 109 MET A N 1
ATOM 838 C CA . MET A 1 109 ? -13.008 -0.304 0.990 1.00 93.75 109 MET A CA 1
ATOM 839 C C . MET A 1 109 ? -13.529 -1.285 -0.055 1.00 93.75 109 MET A C 1
ATOM 841 O O . MET A 1 109 ? -14.726 -1.550 -0.117 1.00 93.75 109 MET A O 1
ATOM 845 N N . ASP A 1 110 ? -12.624 -1.815 -0.862 1.00 97.06 110 ASP A N 1
ATOM 846 C CA . ASP A 1 110 ? -12.892 -2.935 -1.755 1.00 97.06 110 ASP A CA 1
ATOM 847 C C . ASP A 1 110 ? -13.133 -4.206 -0.914 1.00 97.06 110 ASP A C 1
ATOM 849 O O . ASP A 1 110 ? -12.321 -4.484 -0.022 1.00 97.06 110 ASP A O 1
ATOM 853 N N . PRO A 1 111 ? -14.209 -4.981 -1.159 1.00 96.06 111 PRO A N 1
ATOM 854 C CA . PRO A 1 111 ? -14.520 -6.197 -0.404 1.00 96.06 111 PRO A CA 1
ATOM 855 C C . PRO A 1 111 ? -13.371 -7.208 -0.328 1.00 96.06 111 PRO A C 1
ATOM 857 O O . PRO A 1 111 ? -13.223 -7.871 0.695 1.00 96.06 111 PRO A O 1
ATOM 860 N N . THR A 1 112 ? -12.517 -7.275 -1.354 1.00 96.94 112 THR A N 1
ATOM 861 C CA . THR A 1 112 ? -11.327 -8.143 -1.383 1.00 96.94 112 THR A CA 1
ATOM 862 C C . THR A 1 112 ? -10.354 -7.829 -0.246 1.00 96.94 112 THR A C 1
ATOM 864 O O . THR A 1 112 ? -9.657 -8.710 0.254 1.00 96.94 112 THR A O 1
ATOM 867 N N . PHE A 1 113 ? -10.310 -6.565 0.177 1.00 96.44 113 PHE A N 1
ATOM 868 C CA . PHE A 1 113 ? -9.390 -6.060 1.191 1.00 96.44 113 PHE A CA 1
ATOM 869 C C . PHE A 1 113 ? -10.100 -5.579 2.457 1.00 96.44 113 PHE A C 1
ATOM 871 O O . PHE A 1 113 ? -9.435 -5.036 3.340 1.00 96.44 113 PHE A O 1
ATOM 878 N N . ASN A 1 114 ? -11.427 -5.708 2.540 1.00 94.81 114 ASN A N 1
ATOM 879 C CA . ASN A 1 114 ? -12.214 -5.196 3.652 1.00 94.81 114 ASN A CA 1
ATOM 880 C C . ASN A 1 114 ? -12.326 -6.255 4.757 1.00 94.81 114 ASN A C 1
ATOM 882 O O . ASN A 1 114 ? -13.072 -7.218 4.584 1.00 94.81 114 ASN A O 1
ATOM 886 N N . PRO A 1 115 ? -11.624 -6.107 5.898 1.00 92.31 115 PRO A N 1
ATOM 887 C CA . PRO A 1 115 ? -11.600 -7.122 6.945 1.00 92.31 115 PRO A CA 1
ATOM 888 C C . PRO A 1 115 ? -12.830 -6.988 7.855 1.00 92.31 115 PRO A C 1
ATOM 890 O O . PRO A 1 115 ? -12.709 -6.742 9.055 1.00 92.31 115 PRO A O 1
ATOM 893 N N . VAL A 1 116 ? -14.022 -7.085 7.271 1.00 92.88 116 VAL A N 1
ATOM 894 C CA . VAL A 1 116 ? -15.294 -7.045 7.999 1.00 92.88 116 VAL A CA 1
ATOM 895 C C . VAL A 1 116 ? -15.793 -8.453 8.280 1.00 92.88 116 VAL A C 1
ATOM 897 O O . VAL A 1 116 ? -15.535 -9.387 7.522 1.00 92.88 116 VAL A O 1
ATOM 900 N N . ILE A 1 117 ? -16.537 -8.596 9.372 1.00 92.69 117 ILE A N 1
ATOM 901 C CA . ILE A 1 117 ? -17.303 -9.810 9.631 1.00 92.69 117 ILE A CA 1
ATOM 902 C C . ILE A 1 117 ? -18.429 -9.892 8.601 1.00 92.69 117 ILE A C 1
ATOM 904 O O . ILE A 1 117 ? -19.221 -8.961 8.472 1.00 92.69 117 ILE A O 1
ATOM 908 N N . THR A 1 118 ? -18.486 -11.003 7.872 1.00 94.06 118 THR A N 1
ATOM 909 C CA . THR A 1 118 ? -19.527 -11.285 6.873 1.00 94.06 118 THR A CA 1
ATOM 910 C C . THR A 1 118 ? -2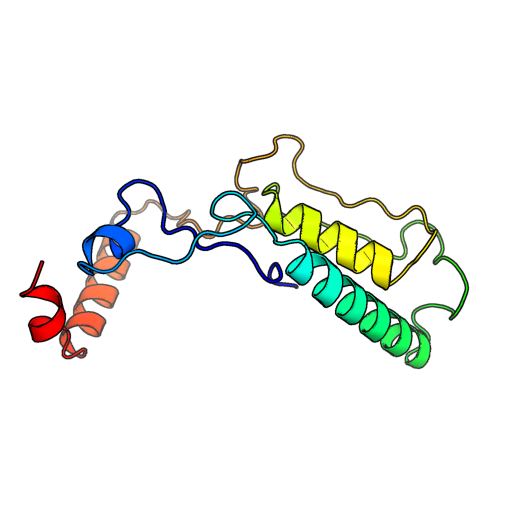0.551 -12.319 7.347 1.00 94.06 118 THR A C 1
ATOM 912 O O . THR A 1 118 ? -21.566 -12.499 6.684 1.00 94.06 118 THR A O 1
ATOM 915 N N . ASP A 1 119 ? -20.302 -12.977 8.484 1.00 95.62 119 ASP A N 1
ATOM 916 C CA . ASP A 1 119 ? -21.261 -13.839 9.185 1.00 95.62 119 ASP A CA 1
ATOM 917 C C . ASP A 1 119 ? -22.057 -12.992 10.188 1.00 95.62 119 ASP A C 1
ATOM 919 O O . ASP A 1 119 ? -21.529 -12.556 11.213 1.00 95.62 119 ASP A O 1
ATOM 923 N N . ASP A 1 120 ? -23.324 -12.735 9.872 1.00 95.06 120 ASP A N 1
ATOM 924 C CA . ASP A 1 120 ? -24.237 -11.918 10.674 1.00 95.06 120 ASP A CA 1
ATOM 925 C C . ASP A 1 120 ? -25.036 -12.732 11.706 1.00 95.06 120 ASP A C 1
ATOM 927 O O . ASP A 1 120 ? -25.935 -12.203 12.370 1.00 95.06 120 ASP A O 1
ATOM 931 N N . SER A 1 121 ? -24.710 -14.015 11.894 1.00 97.75 121 SER A N 1
ATOM 932 C CA . SER A 1 121 ? -25.446 -14.862 12.823 1.00 97.75 121 SER A CA 1
ATOM 933 C C . SER A 1 121 ? -25.247 -14.427 14.279 1.00 97.75 121 SER A C 1
ATOM 935 O O . SER A 1 121 ? -24.148 -14.099 14.747 1.00 97.75 121 SER A O 1
ATOM 937 N N . ALA A 1 122 ? -26.334 -14.495 15.054 1.00 96.94 122 ALA A N 1
ATOM 938 C CA . ALA A 1 122 ? -26.292 -14.230 16.491 1.00 96.94 122 ALA A CA 1
ATOM 939 C C . ALA A 1 122 ? -25.329 -15.185 17.219 1.00 96.94 122 ALA A C 1
ATOM 941 O O . ALA A 1 122 ? -24.644 -14.784 18.159 1.00 96.94 122 ALA A O 1
ATOM 942 N N . ALA A 1 123 ? -25.234 -16.434 16.750 1.00 97.69 123 ALA A N 1
ATOM 943 C CA . ALA A 1 123 ? -24.325 -17.436 17.294 1.00 97.69 123 ALA A CA 1
ATOM 944 C C . ALA A 1 123 ? -22.849 -17.049 17.094 1.00 97.69 123 ALA A C 1
ATOM 946 O O . ALA A 1 123 ? -22.065 -17.140 18.043 1.00 97.69 123 ALA A O 1
ATOM 947 N N . PHE A 1 124 ? -22.470 -16.583 15.896 1.00 97.38 124 PHE A N 1
ATOM 948 C CA . PHE A 1 124 ? -21.121 -16.077 15.643 1.00 97.38 124 PHE A CA 1
ATOM 949 C C . PHE A 1 124 ? -20.817 -14.868 16.530 1.00 97.38 124 PHE A C 1
ATOM 951 O O . PHE A 1 124 ? -19.810 -14.862 17.240 1.00 97.38 124 PHE A O 1
ATOM 958 N N . SER A 1 125 ? -21.725 -13.889 16.555 1.00 95.62 125 SER A N 1
ATOM 959 C CA . SER A 1 125 ? -21.565 -12.662 17.343 1.00 95.62 125 SER A CA 1
ATOM 960 C C . SER A 1 125 ? -21.372 -12.955 18.834 1.00 95.62 125 SER A C 1
ATOM 962 O O . SER A 1 125 ? -20.435 -12.443 19.450 1.00 95.62 125 SER A O 1
ATOM 964 N N . GLN A 1 126 ? -22.195 -13.839 19.411 1.00 97.19 126 GLN A N 1
ATOM 965 C CA . GLN A 1 126 ? -22.084 -14.234 20.817 1.00 97.19 126 GLN A CA 1
ATOM 966 C C . GLN A 1 126 ? -20.743 -14.916 21.109 1.00 97.19 126 GLN A C 1
ATOM 968 O O . GLN A 1 126 ? -20.092 -14.601 22.107 1.00 97.19 126 GLN A O 1
ATOM 973 N N . LYS A 1 127 ? -20.299 -15.809 20.219 1.00 97.44 127 LYS A N 1
ATOM 974 C CA . LYS A 1 127 ? -19.006 -16.487 20.349 1.00 97.44 127 LYS A CA 1
ATOM 975 C C . LYS A 1 127 ? -17.835 -15.500 20.279 1.00 97.44 127 LYS A C 1
ATOM 977 O O . LYS A 1 127 ? -16.897 -15.625 21.064 1.00 97.44 127 LYS A O 1
ATOM 982 N N . ALA A 1 128 ? -17.889 -14.526 19.369 1.00 95.62 128 ALA A N 1
ATOM 983 C CA . ALA A 1 128 ? -16.857 -13.500 19.226 1.00 95.62 128 ALA A CA 1
ATOM 984 C C . ALA A 1 128 ? -16.756 -12.625 20.486 1.00 95.62 128 ALA A C 1
ATOM 986 O O . ALA A 1 128 ? -15.659 -12.429 21.007 1.00 95.62 128 ALA A O 1
ATOM 987 N N . VAL A 1 129 ? -17.891 -12.154 21.017 1.00 95.62 129 VAL A N 1
ATOM 988 C CA . VAL A 1 129 ? -17.928 -11.338 22.244 1.00 95.62 129 VAL A CA 1
ATOM 989 C C . VAL A 1 129 ? -17.388 -12.112 23.445 1.00 95.62 129 VAL A C 1
ATOM 991 O O . VAL A 1 129 ? -16.506 -11.609 24.136 1.00 95.62 129 VAL A O 1
ATOM 994 N N . GLN A 1 130 ? -17.824 -13.359 23.644 1.00 96.62 130 GLN A N 1
ATOM 995 C CA . GLN A 1 130 ? -17.327 -14.199 24.740 1.00 96.62 130 GLN A CA 1
ATOM 996 C C . GLN A 1 130 ? -15.811 -14.417 24.668 1.00 96.62 130 GLN A C 1
ATOM 998 O O . GLN A 1 130 ? -15.129 -14.395 25.694 1.00 96.62 130 GLN A O 1
ATOM 1003 N N . ALA A 1 131 ? -15.266 -14.612 23.463 1.00 95.31 131 ALA A N 1
ATOM 1004 C CA . ALA A 1 131 ? -13.826 -14.734 23.272 1.00 95.31 131 ALA A CA 1
ATOM 1005 C C . ALA A 1 131 ? -13.094 -13.427 23.627 1.00 95.31 131 ALA A C 1
ATOM 1007 O O . ALA A 1 131 ? -12.116 -13.470 24.370 1.00 95.31 131 ALA A O 1
ATOM 1008 N N . MET A 1 132 ? -13.591 -12.273 23.165 1.00 93.88 132 MET A N 1
ATOM 1009 C CA . MET A 1 132 ? -13.005 -10.966 23.493 1.00 93.88 132 MET A CA 1
ATOM 1010 C C . MET A 1 132 ? -13.042 -10.670 24.999 1.00 93.88 132 MET A C 1
ATOM 1012 O O . MET A 1 132 ? -12.054 -10.196 25.552 1.00 93.88 132 MET A O 1
ATOM 1016 N N . GLU A 1 133 ? -14.147 -10.976 25.683 1.00 93.50 133 GLU A N 1
ATOM 1017 C CA . GLU A 1 133 ? -14.279 -10.776 27.133 1.00 93.50 133 GLU A CA 1
ATOM 1018 C C . GLU A 1 133 ? -13.331 -11.672 27.932 1.00 93.50 133 GLU A C 1
ATOM 1020 O O . GLU A 1 133 ? -12.695 -11.212 28.885 1.00 93.50 133 GLU A O 1
ATOM 1025 N N . LYS A 1 134 ? -13.200 -12.938 27.520 1.00 94.38 134 LYS A N 1
ATOM 1026 C CA . LYS A 1 134 ? -12.269 -13.887 28.133 1.00 94.38 134 LYS A CA 1
ATOM 1027 C C . LYS A 1 134 ? -10.821 -13.421 27.991 1.00 94.38 134 LYS A C 1
ATOM 1029 O O . LYS A 1 134 ? -10.075 -13.500 28.966 1.00 94.38 134 LYS A O 1
ATOM 1034 N N . GLU A 1 135 ? -10.425 -12.931 26.818 1.00 93.12 135 GLU A N 1
ATOM 1035 C CA . GLU A 1 135 ? -9.084 -12.369 26.620 1.00 93.12 135 GLU A CA 1
ATOM 1036 C C . GLU A 1 135 ? -8.891 -11.098 27.447 1.00 93.12 135 GLU A C 1
ATOM 1038 O O . GLU A 1 135 ? -7.913 -10.990 28.183 1.00 93.12 135 GLU A O 1
ATOM 1043 N N . ARG A 1 136 ? -9.866 -10.181 27.435 1.00 88.69 136 ARG A N 1
ATOM 1044 C CA . ARG A 1 136 ? -9.809 -8.950 28.234 1.00 88.69 136 ARG A CA 1
ATOM 1045 C C . ARG A 1 136 ? -9.609 -9.233 29.723 1.00 88.69 136 ARG A C 1
ATOM 1047 O O . ARG A 1 136 ? -8.802 -8.557 30.340 1.00 88.69 136 ARG A O 1
ATOM 1054 N N . SER A 1 137 ? -10.288 -10.233 30.292 1.00 87.69 137 SER A N 1
ATOM 1055 C CA . SER A 1 137 ? -10.140 -10.581 31.719 1.00 87.69 137 SER A CA 1
ATOM 1056 C C . SER A 1 137 ? -8.737 -11.056 32.115 1.00 87.69 137 SER A C 1
ATOM 1058 O O . SER A 1 137 ? -8.403 -11.061 33.296 1.00 87.69 137 SER A O 1
ATOM 1060 N N . GLN A 1 138 ? -7.918 -11.460 31.140 1.00 90.56 138 GLN A N 1
ATOM 1061 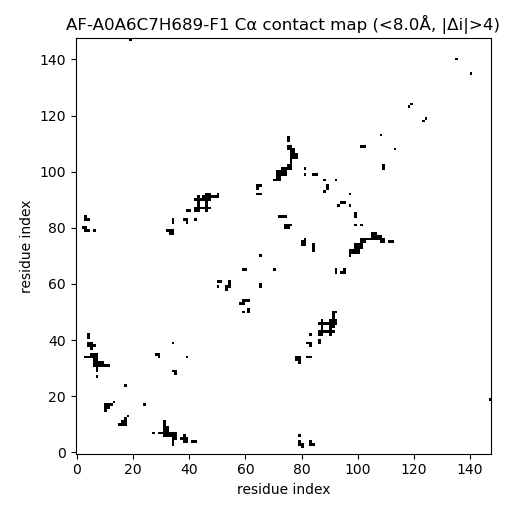C CA . GLN A 1 138 ? -6.524 -11.847 31.359 1.00 90.56 138 GLN A CA 1
ATOM 1062 C C . GLN A 1 138 ? -5.569 -10.654 31.221 1.00 90.56 138 GLN A C 1
ATOM 1064 O O . GLN A 1 138 ? -4.411 -10.742 31.630 1.00 90.56 138 GLN A O 1
ATOM 1069 N N . MET A 1 139 ? -6.033 -9.540 30.648 1.00 86.00 139 MET A N 1
ATOM 1070 C CA . MET A 1 139 ? -5.248 -8.324 30.486 1.00 86.00 139 MET A CA 1
ATOM 1071 C C . MET A 1 139 ? -5.467 -7.408 31.697 1.00 86.00 139 MET A C 1
ATOM 1073 O O . MET A 1 139 ? -6.598 -7.111 32.065 1.00 86.00 139 MET A O 1
ATOM 1077 N N . GLN A 1 140 ? -4.388 -6.910 32.304 1.00 76.44 140 GLN A N 1
ATOM 1078 C CA . GLN A 1 140 ? -4.454 -5.935 33.404 1.00 76.44 140 GLN A CA 1
ATOM 1079 C C . GLN A 1 140 ? -4.713 -4.518 32.859 1.00 76.44 140 GLN A C 1
ATOM 1081 O O . GLN A 1 140 ? -3.852 -3.646 32.930 1.00 76.44 140 GLN A O 1
ATOM 1086 N N . LEU A 1 141 ? -5.873 -4.302 32.231 1.00 73.25 141 LEU A N 1
ATOM 1087 C CA . LEU A 1 141 ? -6.222 -3.028 31.577 1.00 73.25 141 LEU A CA 1
ATOM 1088 C C . LEU A 1 141 ? -7.040 -2.083 32.465 1.00 73.25 141 LEU A C 1
ATOM 1090 O O . LEU A 1 141 ? -7.296 -0.950 32.061 1.00 73.25 141 LEU A O 1
ATOM 1094 N N . ASP A 1 142 ? -7.430 -2.524 33.661 1.00 66.38 142 ASP A N 1
ATOM 1095 C CA . ASP A 1 142 ? -8.331 -1.774 34.541 1.00 66.38 142 ASP A CA 1
ATOM 1096 C C . ASP A 1 142 ? -7.738 -0.417 34.960 1.00 66.38 142 ASP A C 1
ATOM 1098 O O . ASP A 1 142 ? -8.441 0.591 34.950 1.00 66.38 142 ASP A O 1
ATOM 1102 N N . GLU A 1 143 ? -6.429 -0.343 35.229 1.00 59.12 143 GLU A N 1
ATOM 1103 C CA . GLU A 1 143 ? -5.755 0.923 35.568 1.00 59.12 143 GLU A CA 1
ATOM 1104 C C . GLU A 1 143 ? -5.646 1.893 34.376 1.00 59.12 143 GLU A C 1
ATOM 1106 O O . GLU A 1 143 ? -5.635 3.107 34.573 1.00 59.12 143 GLU A O 1
ATOM 1111 N N . ALA A 1 144 ? -5.611 1.384 33.138 1.00 59.16 144 ALA A N 1
ATOM 1112 C CA . ALA A 1 144 ? -5.466 2.198 31.927 1.00 59.16 144 ALA A CA 1
ATOM 1113 C C . ALA A 1 144 ? -6.789 2.831 31.452 1.00 59.16 144 ALA A C 1
ATOM 1115 O O . ALA A 1 144 ? -6.765 3.813 30.714 1.00 59.16 144 ALA A O 1
ATOM 1116 N N . LEU A 1 145 ? -7.936 2.285 31.870 1.00 55.88 145 LEU A N 1
ATOM 1117 C CA . LEU A 1 145 ? -9.275 2.764 31.496 1.00 55.88 145 LEU A CA 1
ATOM 1118 C C . LEU A 1 145 ? -9.913 3.685 32.553 1.00 55.88 145 LEU A C 1
ATOM 1120 O O . LEU A 1 145 ? -10.946 4.288 32.290 1.00 55.88 145 LEU A O 1
ATOM 1124 N N . LEU A 1 146 ? -9.308 3.813 33.740 1.00 47.94 146 LEU A N 1
ATOM 1125 C CA . LEU A 1 146 ? -9.822 4.629 34.851 1.00 47.94 146 LEU A CA 1
ATOM 1126 C C . LEU A 1 146 ? -9.449 6.123 34.773 1.00 47.94 146 LEU A C 1
ATOM 1128 O O . LEU A 1 146 ? -9.860 6.889 35.643 1.00 47.94 146 LEU A O 1
ATOM 1132 N N . GLN A 1 147 ? -8.678 6.551 33.767 1.00 44.25 147 GLN A N 1
ATOM 1133 C CA . GLN A 1 147 ? -8.260 7.954 33.592 1.00 44.25 147 GLN A CA 1
ATOM 1134 C C . GLN A 1 147 ? -8.936 8.687 32.417 1.00 44.25 147 GLN A C 1
ATOM 1136 O O . GLN A 1 147 ? -8.521 9.801 32.099 1.00 44.25 147 GLN A O 1
ATOM 1141 N N . SER A 1 148 ? -9.960 8.101 31.782 1.00 43.69 148 SER A N 1
ATOM 1142 C CA . SER A 1 148 ? -10.769 8.762 30.739 1.00 43.69 148 SER A CA 1
ATOM 1143 C C . SER A 1 148 ? -12.121 9.230 31.259 1.00 43.69 148 SER A C 1
ATOM 1145 O O . SER A 1 148 ? -12.832 8.362 31.818 1.00 43.69 148 SER A O 1
#